Protein AF-V5GT73-F1 (afdb_monomer_lite)

Foldseek 3Di:
DVVVVVVVVCVVVVVDAADDLDHPDVQHDWDKDAAVVLVVVLCVLCVLVVCVVPDPPPPPPVPPDDPPVNVVSVVVSVVVNVVSVVCASVQNDDQEHEDEDADDPVCVVVVHDPDDNNRYMYTHGPVPCPCVPDDDDD

Radius of gyration: 20.13 Å; chains: 1; bounding box: 47×42×43 Å

InterPro domains:
  IPR019170 Meckelin [PF09773] (1-138)
  IPR019170 Meckelin [PTHR21274] (1-138)

Structure (mmCIF, N/CA/C/O backbone):
data_AF-V5GT73-F1
#
_entry.id   AF-V5GT73-F1
#
loop_
_atom_site.group_PDB
_atom_site.id
_atom_site.type_symbol
_atom_site.label_atom_id
_atom_site.label_alt_id
_atom_site.label_comp_id
_atom_site.label_asym_id
_atom_site.label_entity_id
_atom_site.label_seq_id
_atom_site.pdbx_PDB_ins_code
_atom_site.Cartn_x
_atom_site.Cartn_y
_atom_site.Cartn_z
_atom_site.occupancy
_atom_site.B_iso_or_equiv
_atom_site.auth_seq_id
_atom_site.auth_comp_id
_atom_site.auth_asym_id
_atom_site.auth_atom_id
_atom_site.pdbx_PDB_model_num
ATOM 1 N N . MET A 1 1 ? 21.020 19.864 -2.758 1.00 72.56 1 MET A N 1
ATOM 2 C CA . MET A 1 1 ? 21.533 19.940 -1.368 1.00 72.56 1 MET A CA 1
ATOM 3 C C . MET A 1 1 ? 20.684 20.856 -0.493 1.00 72.56 1 MET A C 1
ATOM 5 O O . MET A 1 1 ? 20.184 20.367 0.504 1.00 72.56 1 MET A O 1
ATOM 9 N N . ARG A 1 2 ? 20.454 22.127 -0.863 1.00 87.75 2 ARG A N 1
ATOM 10 C CA . ARG A 1 2 ? 19.611 23.050 -0.074 1.00 87.75 2 ARG A CA 1
ATOM 11 C C . ARG A 1 2 ? 18.147 22.604 0.054 1.00 87.75 2 ARG A C 1
ATOM 13 O O . ARG A 1 2 ? 17.637 22.551 1.159 1.00 87.75 2 ARG A O 1
ATOM 20 N N . GLU A 1 3 ? 17.525 22.204 -1.051 1.00 90.31 3 GLU A N 1
ATOM 21 C CA . GLU A 1 3 ? 16.138 21.709 -1.064 1.00 90.31 3 GLU A CA 1
ATOM 22 C C . GLU A 1 3 ? 15.951 20.454 -0.196 1.00 90.31 3 GLU A C 1
ATOM 24 O O . GLU A 1 3 ? 15.069 20.403 0.648 1.00 90.31 3 GLU A O 1
ATOM 29 N N . MET A 1 4 ? 16.846 19.470 -0.326 1.00 90.88 4 MET A N 1
ATOM 30 C CA . MET A 1 4 ? 16.844 18.273 0.524 1.00 90.88 4 MET A CA 1
ATOM 31 C C . MET A 1 4 ? 16.996 18.614 2.014 1.00 90.88 4 MET A C 1
ATOM 33 O O . MET A 1 4 ? 16.338 18.006 2.847 1.00 90.88 4 MET A O 1
ATOM 37 N N . HIS A 1 5 ? 17.833 19.597 2.358 1.00 91.12 5 HIS A N 1
ATOM 38 C CA . HIS A 1 5 ? 17.963 20.063 3.738 1.00 91.12 5 HIS A CA 1
ATOM 39 C C . HIS A 1 5 ? 16.676 20.731 4.249 1.00 91.12 5 HIS A C 1
ATOM 41 O O . HIS A 1 5 ? 16.271 20.483 5.379 1.00 91.12 5 HIS A O 1
ATOM 47 N N . GLU A 1 6 ? 16.008 21.531 3.416 1.00 93.19 6 GLU A N 1
ATOM 48 C CA . GLU A 1 6 ? 14.717 22.145 3.750 1.00 93.19 6 GLU A CA 1
ATOM 49 C C . GLU A 1 6 ? 13.609 21.092 3.932 1.00 93.19 6 GLU A C 1
ATOM 51 O O . GLU A 1 6 ? 12.791 21.227 4.838 1.00 93.19 6 GLU A O 1
ATOM 56 N N . LEU A 1 7 ? 13.605 20.018 3.133 1.00 89.62 7 LEU A N 1
ATOM 57 C CA . LEU A 1 7 ? 12.673 18.895 3.289 1.00 89.62 7 LEU A CA 1
ATOM 58 C C . LEU A 1 7 ? 12.916 18.107 4.583 1.00 89.62 7 LEU A C 1
ATOM 60 O O . LEU A 1 7 ? 11.963 17.846 5.307 1.00 89.62 7 LEU A O 1
ATOM 64 N N . LEU A 1 8 ? 14.174 17.788 4.904 1.00 90.88 8 LEU A N 1
ATOM 65 C CA . LEU A 1 8 ? 14.524 17.099 6.154 1.00 90.88 8 LEU A CA 1
ATOM 66 C C . LEU A 1 8 ? 14.154 17.930 7.385 1.00 90.88 8 LEU A C 1
ATOM 68 O O . LEU A 1 8 ? 13.641 17.397 8.360 1.00 90.88 8 LEU A O 1
ATOM 72 N N . ARG A 1 9 ? 14.368 19.248 7.326 1.00 93.38 9 ARG A N 1
ATOM 73 C CA . ARG A 1 9 ? 13.976 20.151 8.408 1.00 93.38 9 ARG A CA 1
ATOM 74 C C . ARG A 1 9 ? 12.457 20.224 8.579 1.00 93.38 9 ARG A C 1
ATOM 76 O O . ARG A 1 9 ? 11.975 20.283 9.700 1.00 93.38 9 ARG A O 1
ATOM 83 N N . ARG A 1 10 ? 11.696 20.193 7.481 1.00 89.88 10 ARG A N 1
ATOM 84 C CA . ARG A 1 10 ? 10.229 20.090 7.544 1.00 89.88 10 ARG A CA 1
ATOM 85 C C . ARG A 1 10 ? 9.768 18.771 8.152 1.00 89.88 10 ARG A C 1
ATOM 87 O O . ARG A 1 10 ? 8.775 18.781 8.857 1.00 89.88 10 ARG A O 1
ATOM 94 N N . GLU A 1 11 ? 10.466 17.673 7.877 1.00 86.38 11 GLU A N 1
ATOM 95 C CA . GLU A 1 11 ? 10.181 16.369 8.487 1.00 86.38 11 GLU A CA 1
ATOM 96 C C . GLU A 1 11 ? 10.484 16.376 9.996 1.00 86.38 11 GLU A C 1
ATOM 98 O O . GLU A 1 11 ? 9.695 15.856 10.773 1.00 86.38 11 GLU A O 1
ATOM 103 N N . GLU A 1 12 ? 11.558 17.047 10.429 1.00 88.38 12 GLU A N 1
ATOM 104 C CA . GLU A 1 12 ? 11.879 17.251 11.854 1.00 88.38 12 GLU A CA 1
ATOM 105 C C . GLU A 1 12 ? 10.847 18.132 12.584 1.00 88.38 12 GLU A C 1
ATOM 107 O O . GLU A 1 12 ? 10.510 17.870 13.735 1.00 88.38 12 GLU A O 1
ATOM 112 N N . GLU A 1 13 ? 10.340 19.173 11.920 1.00 92.94 13 GLU A N 1
ATOM 113 C CA . GLU A 1 13 ? 9.344 20.106 12.467 1.00 92.94 13 GLU A CA 1
ATOM 114 C C . GLU A 1 13 ? 7.885 19.606 12.304 1.00 92.94 13 GLU A C 1
ATOM 116 O O . GLU A 1 13 ? 6.959 20.360 12.597 1.00 92.94 13 GLU A O 1
ATOM 121 N N . ASP A 1 14 ? 7.674 18.367 11.835 1.00 84.19 14 ASP A N 1
ATOM 122 C CA . ASP A 1 14 ? 6.359 17.755 11.547 1.00 84.19 14 ASP A CA 1
ATOM 123 C C . ASP A 1 14 ? 5.478 18.591 10.588 1.00 84.19 14 ASP A C 1
ATOM 125 O O . ASP A 1 14 ? 4.254 18.665 10.667 1.00 84.19 14 ASP A O 1
ATOM 129 N N . LEU A 1 15 ? 6.132 19.267 9.640 1.00 85.75 15 LEU A N 1
ATOM 130 C CA . LEU A 1 15 ? 5.522 20.094 8.592 1.00 85.75 15 LEU A CA 1
ATOM 131 C C . LEU A 1 15 ? 5.377 19.334 7.263 1.00 85.75 15 LEU A C 1
ATOM 133 O O . LEU A 1 15 ? 5.300 19.943 6.188 1.00 85.75 15 LEU A O 1
ATOM 137 N N . CYS A 1 16 ? 5.375 18.005 7.314 1.00 82.00 16 CYS A N 1
ATOM 138 C CA . CYS A 1 16 ? 5.135 17.124 6.179 1.00 82.00 16 CYS A CA 1
ATOM 139 C C . CYS A 1 16 ? 3.899 16.258 6.430 1.00 82.00 16 CYS A C 1
ATOM 141 O O . CYS A 1 16 ? 3.569 15.955 7.568 1.00 82.00 16 CYS A O 1
ATOM 143 N N . GLY A 1 17 ? 3.215 15.839 5.363 1.00 75.75 17 GLY A N 1
ATOM 144 C CA . GLY A 1 17 ? 2.109 14.895 5.516 1.00 75.75 17 GLY A CA 1
ATOM 145 C C . GLY A 1 17 ? 2.600 13.589 6.141 1.00 75.75 17 GLY A C 1
ATOM 146 O O . GLY A 1 17 ? 3.613 13.042 5.693 1.00 75.75 17 GLY A O 1
ATOM 147 N N . HIS A 1 18 ? 1.882 13.091 7.149 1.00 78.12 18 HIS A N 1
ATOM 148 C CA . HIS A 1 18 ? 2.181 11.794 7.743 1.00 78.12 18 HIS A CA 1
ATOM 149 C C . HIS A 1 18 ? 2.122 10.704 6.671 1.00 78.12 18 HIS A C 1
ATOM 151 O O . HIS A 1 18 ? 1.213 10.654 5.838 1.00 78.12 18 HIS A O 1
ATOM 157 N N . ARG A 1 19 ? 3.139 9.843 6.671 1.00 80.25 19 ARG A N 1
ATOM 158 C CA . ARG A 1 19 ? 3.204 8.695 5.768 1.00 80.25 19 ARG A CA 1
ATOM 159 C C . ARG A 1 19 ? 2.332 7.587 6.345 1.00 80.25 19 ARG A C 1
ATOM 161 O O . ARG A 1 19 ? 2.419 7.312 7.535 1.00 80.25 19 ARG A O 1
ATOM 168 N N . GLY A 1 20 ? 1.561 6.911 5.503 1.00 85.88 20 GLY A N 1
ATOM 169 C CA . GLY A 1 20 ? 0.731 5.788 5.929 1.00 85.88 20 GLY A CA 1
ATOM 170 C C . GLY A 1 20 ? -0.523 5.652 5.079 1.00 85.88 20 GLY A C 1
ATOM 171 O O . GLY A 1 20 ? -0.745 6.428 4.151 1.00 85.88 20 GLY A O 1
ATOM 172 N N . LEU A 1 21 ? -1.331 4.641 5.396 1.00 90.75 21 LEU A N 1
ATOM 173 C CA . LEU A 1 21 ? -2.613 4.392 4.725 1.00 90.75 21 LEU A CA 1
ATOM 174 C C . LEU A 1 21 ? -3.798 5.041 5.456 1.00 90.75 21 LEU A C 1
ATOM 176 O O . LEU A 1 21 ? -4.903 5.075 4.922 1.00 90.75 21 LEU A O 1
ATOM 180 N N . LEU A 1 22 ? -3.576 5.526 6.681 1.00 89.88 22 LEU A N 1
ATOM 181 C CA . LEU A 1 22 ? -4.582 6.161 7.524 1.00 89.88 22 LEU A CA 1
ATOM 182 C C . LEU A 1 22 ? -4.186 7.616 7.813 1.00 89.88 22 LEU A C 1
ATOM 184 O O . LEU A 1 22 ? -3.029 7.862 8.163 1.00 89.88 22 LEU A O 1
ATOM 188 N N . PRO A 1 23 ? -5.128 8.570 7.699 1.00 87.00 23 PRO A N 1
ATOM 189 C CA . PRO A 1 23 ? -4.876 9.960 8.057 1.00 87.00 23 PRO A CA 1
ATOM 190 C C . PRO A 1 23 ? -4.635 10.092 9.564 1.00 87.00 23 PRO A C 1
ATOM 192 O O . PRO A 1 23 ? -5.228 9.353 10.348 1.00 87.00 23 PRO A O 1
ATOM 195 N N . ASP A 1 24 ? -3.791 11.046 9.953 1.00 84.62 24 ASP A N 1
ATOM 196 C CA . ASP A 1 24 ? -3.510 11.395 11.354 1.00 84.62 24 ASP A CA 1
ATOM 197 C C . ASP A 1 24 ? -3.009 10.215 12.215 1.00 84.62 24 ASP A C 1
ATOM 199 O O . ASP A 1 24 ? -3.269 10.141 13.417 1.00 84.62 24 ASP A O 1
ATOM 203 N N . THR A 1 25 ? -2.285 9.272 11.601 1.00 86.06 25 THR A N 1
ATOM 204 C CA . THR A 1 25 ? -1.631 8.160 12.306 1.00 86.06 25 THR A CA 1
ATOM 205 C C . THR A 1 25 ? -0.147 8.078 11.961 1.00 86.06 25 THR A C 1
ATOM 207 O O . THR A 1 25 ? 0.259 8.400 10.847 1.00 86.06 25 THR A O 1
ATOM 210 N N . GLU A 1 26 ? 0.657 7.581 12.902 1.00 84.25 26 GLU A N 1
ATOM 211 C CA . GLU A 1 26 ? 2.076 7.258 12.678 1.00 84.25 26 GLU A CA 1
ATOM 212 C C . GLU A 1 26 ? 2.288 5.810 12.191 1.00 84.25 26 GLU A C 1
ATOM 214 O O . GLU A 1 26 ? 3.419 5.371 11.978 1.00 84.25 26 GLU A O 1
ATOM 219 N N . GLN A 1 27 ? 1.206 5.044 12.015 1.00 86.50 27 GLN A N 1
ATOM 220 C CA . GLN A 1 27 ? 1.252 3.639 11.619 1.00 86.50 27 GLN A CA 1
ATOM 221 C C . GLN A 1 27 ? 1.690 3.505 10.153 1.00 86.50 27 GLN A C 1
ATOM 223 O O . GLN A 1 27 ? 0.981 3.907 9.229 1.00 86.50 27 GLN A O 1
ATOM 228 N N . GLN A 1 28 ? 2.850 2.883 9.935 1.00 87.12 28 GLN A N 1
ATOM 229 C CA . GLN A 1 28 ? 3.441 2.719 8.598 1.00 87.12 28 GLN A CA 1
ATOM 230 C C . GLN A 1 28 ? 3.559 1.263 8.142 1.00 87.12 28 GLN A C 1
ATOM 232 O O . GLN A 1 28 ? 3.799 1.004 6.962 1.00 87.12 28 GLN A O 1
ATOM 237 N N . THR A 1 29 ? 3.395 0.308 9.054 1.00 89.94 29 THR A N 1
ATOM 238 C CA . THR A 1 29 ? 3.534 -1.123 8.781 1.00 89.94 29 THR A CA 1
ATOM 239 C C . THR A 1 29 ? 2.168 -1.795 8.805 1.00 89.94 29 THR A C 1
ATOM 241 O O . THR A 1 29 ? 1.287 -1.423 9.571 1.00 89.94 29 THR A O 1
ATOM 244 N N . PHE A 1 30 ? 1.937 -2.745 7.907 1.00 91.31 30 PHE A N 1
ATOM 245 C CA . PHE A 1 30 ? 0.643 -3.406 7.795 1.00 91.31 30 PHE A CA 1
ATOM 246 C C . PHE A 1 30 ? 0.849 -4.841 7.338 1.00 91.31 30 PHE A C 1
ATOM 248 O O . PHE A 1 30 ? 1.688 -5.118 6.478 1.00 91.31 30 PHE A O 1
ATOM 255 N N . GLN A 1 31 ? 0.023 -5.745 7.848 1.00 90.38 31 GLN A N 1
ATOM 256 C CA . GLN A 1 31 ? -0.113 -7.079 7.275 1.00 90.38 31 GLN A CA 1
ATOM 257 C C . GLN A 1 31 ? -1.179 -7.024 6.185 1.00 90.38 31 GLN A C 1
ATOM 259 O O . GLN A 1 31 ? -2.235 -6.436 6.389 1.00 90.38 31 GLN A O 1
ATOM 264 N N . MET A 1 32 ? -0.926 -7.614 5.020 1.00 91.25 32 MET A N 1
ATOM 265 C CA . MET A 1 32 ? -1.831 -7.488 3.876 1.00 91.25 32 MET A CA 1
ATOM 266 C C . MET A 1 32 ? -2.433 -8.830 3.469 1.00 91.25 32 MET A C 1
ATOM 268 O O . MET A 1 32 ? -1.728 -9.829 3.355 1.00 91.25 32 MET A O 1
ATOM 272 N N . ALA A 1 33 ? -3.728 -8.816 3.179 1.00 92.00 33 ALA A N 1
ATOM 273 C CA . ALA A 1 33 ? -4.451 -9.893 2.520 1.00 92.00 33 ALA A CA 1
ATOM 274 C C . ALA A 1 33 ? -5.106 -9.302 1.267 1.00 92.00 33 ALA A C 1
ATOM 276 O O . ALA A 1 33 ? -6.016 -8.481 1.364 1.00 92.00 33 ALA A O 1
ATOM 277 N N . LEU A 1 34 ? -4.594 -9.645 0.086 1.00 92.94 34 LEU A N 1
ATOM 278 C CA . LEU A 1 34 ? -4.973 -9.000 -1.175 1.00 92.94 34 LEU A CA 1
ATOM 279 C C . LEU A 1 34 ? -5.722 -9.971 -2.100 1.00 92.94 34 LEU A C 1
ATOM 281 O O . LEU A 1 34 ? -5.421 -11.166 -2.081 1.00 92.94 34 LEU A O 1
ATOM 285 N N . PRO A 1 35 ? -6.633 -9.475 -2.960 1.00 92.38 35 PRO A N 1
ATOM 286 C CA . PRO A 1 35 ? -7.269 -10.296 -3.980 1.00 92.38 35 PRO A CA 1
ATOM 287 C C . PRO A 1 35 ? -6.240 -10.898 -4.938 1.00 92.38 35 PRO A C 1
ATOM 289 O O . PRO A 1 35 ? -5.247 -10.255 -5.297 1.00 92.38 35 PRO A O 1
ATOM 292 N N . ALA A 1 36 ? -6.517 -12.107 -5.433 1.00 91.44 36 ALA A N 1
ATOM 293 C CA . ALA A 1 36 ? -5.644 -12.793 -6.390 1.00 91.44 36 ALA A CA 1
ATOM 294 C C . ALA A 1 36 ? -5.385 -11.958 -7.660 1.00 91.44 36 ALA A C 1
ATOM 296 O O . ALA A 1 36 ? -4.284 -11.986 -8.208 1.00 91.44 36 ALA A O 1
ATOM 297 N N . SER A 1 37 ? -6.360 -11.145 -8.080 1.00 92.12 37 SER A N 1
ATOM 298 C CA . SER A 1 37 ? -6.249 -10.250 -9.237 1.00 92.12 37 SER A CA 1
ATOM 299 C C . SER A 1 37 ? -5.091 -9.249 -9.120 1.00 92.12 37 SER A C 1
ATOM 301 O O . SER A 1 37 ? -4.410 -8.989 -10.116 1.00 92.12 37 SER A O 1
ATOM 303 N N . VAL A 1 38 ? -4.807 -8.735 -7.914 1.00 93.38 38 VAL A N 1
ATOM 304 C CA . VAL A 1 38 ? -3.668 -7.834 -7.653 1.00 93.38 38 VAL A CA 1
ATOM 305 C C . VAL A 1 38 ? -2.358 -8.551 -7.933 1.00 93.38 38 VAL A C 1
ATOM 307 O O . VAL A 1 38 ? -1.489 -8.041 -8.646 1.00 93.38 38 VAL A O 1
ATOM 310 N N . TYR A 1 39 ? -2.232 -9.763 -7.395 1.00 91.81 39 TYR A N 1
ATOM 311 C CA . TYR A 1 39 ? -1.045 -10.587 -7.565 1.00 91.81 39 TYR A CA 1
ATOM 312 C C . TYR A 1 39 ? -0.839 -10.980 -9.033 1.00 91.81 39 TYR A C 1
ATOM 314 O O . TYR A 1 39 ? 0.262 -10.844 -9.568 1.00 91.81 39 TYR A O 1
ATOM 322 N N . GLU A 1 40 ? -1.901 -11.379 -9.732 1.00 93.69 40 GLU A N 1
ATOM 323 C CA . GLU A 1 40 ? -1.850 -11.722 -11.154 1.00 93.69 40 GLU A CA 1
ATOM 324 C C . GLU A 1 40 ? -1.418 -10.540 -12.033 1.00 93.69 40 GLU A C 1
ATOM 326 O O . GLU A 1 40 ? -0.588 -10.703 -12.936 1.00 93.69 40 GLU A O 1
ATOM 331 N N . GLN A 1 41 ? -1.946 -9.340 -11.773 1.00 93.69 41 GLN A N 1
ATOM 332 C CA . GLN A 1 41 ? -1.543 -8.123 -12.479 1.00 93.69 41 GLN A CA 1
ATOM 333 C C . GLN A 1 41 ? -0.073 -7.788 -12.221 1.00 93.69 41 GLN A C 1
ATOM 335 O O . GLN A 1 41 ? 0.673 -7.529 -13.169 1.00 93.69 41 GLN A O 1
ATOM 340 N N . TYR A 1 42 ? 0.369 -7.866 -10.968 1.00 93.56 42 TYR A N 1
ATOM 341 C CA . TYR A 1 42 ? 1.768 -7.674 -10.599 1.00 93.56 42 TYR A CA 1
ATOM 342 C C . TYR A 1 42 ? 2.699 -8.667 -11.315 1.00 93.56 42 TYR A C 1
ATOM 344 O O . TYR A 1 42 ? 3.686 -8.262 -11.939 1.00 93.56 42 TYR A O 1
ATOM 352 N N . CYS A 1 43 ? 2.367 -9.961 -11.302 1.00 93.12 43 CYS A N 1
ATOM 353 C CA . CYS A 1 43 ? 3.120 -10.999 -12.007 1.00 93.12 43 CYS A CA 1
ATOM 354 C C . CYS A 1 43 ? 3.182 -10.738 -13.514 1.00 93.12 43 CYS A C 1
ATOM 356 O O . CYS A 1 43 ? 4.244 -10.880 -14.127 1.00 93.12 43 CYS A O 1
ATOM 358 N N . ARG A 1 44 ? 2.069 -10.309 -14.121 1.00 94.00 44 ARG A N 1
ATOM 359 C CA . ARG A 1 44 ? 2.016 -9.941 -15.540 1.00 94.00 44 ARG A CA 1
ATOM 360 C C . ARG A 1 44 ? 2.959 -8.783 -15.855 1.00 94.00 44 ARG A C 1
ATOM 362 O O . ARG A 1 44 ? 3.709 -8.877 -16.824 1.00 94.00 44 ARG A O 1
ATOM 369 N N . MET A 1 45 ? 2.951 -7.729 -15.039 1.00 93.19 45 MET A N 1
ATOM 370 C CA . MET A 1 45 ? 3.817 -6.559 -15.226 1.00 93.19 45 MET A CA 1
ATOM 371 C C . MET A 1 45 ? 5.294 -6.898 -15.040 1.00 93.19 45 MET A C 1
ATOM 373 O O . MET A 1 45 ? 6.129 -6.379 -15.771 1.00 93.19 45 MET A O 1
ATOM 377 N N . ARG A 1 46 ? 5.628 -7.800 -14.110 1.00 90.25 46 ARG A N 1
ATOM 378 C CA . ARG A 1 46 ? 7.012 -8.232 -13.856 1.00 90.25 46 ARG A CA 1
ATOM 379 C C . ARG A 1 46 ? 7.552 -9.266 -14.832 1.00 90.25 46 ARG A C 1
ATOM 381 O O . ARG A 1 46 ? 8.763 -9.479 -14.860 1.00 90.25 46 ARG A O 1
ATOM 388 N N . ARG A 1 47 ? 6.698 -9.889 -15.643 1.00 88.56 47 ARG A N 1
ATOM 389 C CA . ARG A 1 47 ? 7.083 -10.938 -16.595 1.00 88.56 47 ARG A CA 1
ATOM 390 C C . ARG A 1 47 ? 8.307 -10.594 -17.465 1.00 88.56 47 ARG A C 1
ATOM 392 O O . ARG A 1 47 ? 9.143 -11.486 -17.615 1.00 88.56 47 ARG A O 1
ATOM 399 N N . PRO A 1 48 ? 8.490 -9.359 -17.982 1.00 84.75 48 PRO A N 1
ATOM 400 C CA . PRO A 1 48 ? 9.689 -9.001 -18.745 1.00 84.75 48 PRO A CA 1
ATOM 401 C C . PRO A 1 48 ? 10.997 -9.216 -17.968 1.00 84.75 48 PRO A C 1
ATOM 403 O O . PRO A 1 48 ? 11.989 -9.648 -18.549 1.00 84.75 48 PRO A O 1
ATOM 406 N N . LEU A 1 49 ? 10.992 -9.001 -16.646 1.00 80.62 49 LEU A N 1
ATOM 407 C CA . LEU A 1 49 ? 12.154 -9.230 -15.777 1.00 80.62 49 LEU A CA 1
ATOM 408 C C . LEU A 1 49 ? 12.427 -10.723 -15.566 1.00 80.62 49 LEU A C 1
ATOM 410 O O . LEU A 1 49 ? 13.579 -11.142 -15.543 1.00 80.62 49 LEU A O 1
ATOM 414 N N . THR A 1 50 ? 11.381 -11.539 -15.420 1.00 71.31 50 THR A N 1
ATOM 415 C CA . THR A 1 50 ? 11.523 -12.995 -15.249 1.00 71.31 50 THR A CA 1
ATOM 416 C C . THR A 1 50 ? 12.007 -13.670 -16.530 1.00 71.31 50 THR A C 1
ATOM 418 O O . THR A 1 50 ? 12.841 -14.568 -16.485 1.00 71.31 50 THR A O 1
ATOM 421 N N . MET A 1 51 ? 11.517 -13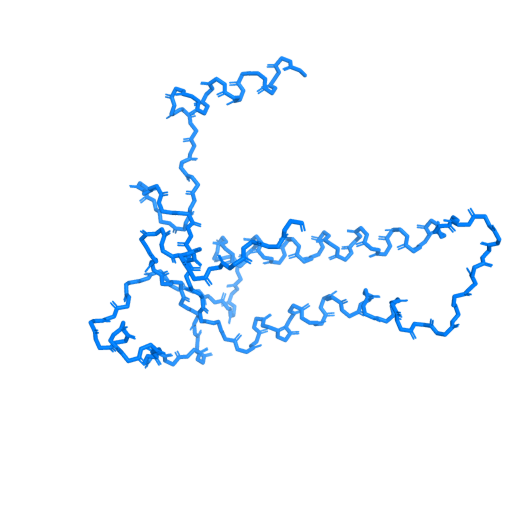.228 -17.690 1.00 67.06 51 MET A N 1
ATOM 422 C CA . MET A 1 51 ? 11.990 -13.740 -18.980 1.00 67.06 51 MET A CA 1
ATOM 423 C C . MET A 1 51 ? 13.440 -13.320 -19.245 1.00 67.06 51 MET A C 1
ATOM 425 O O . MET A 1 51 ? 14.201 -14.093 -19.818 1.00 67.06 51 MET A O 1
ATOM 429 N N . TYR A 1 52 ? 13.843 -12.142 -18.761 1.00 61.75 52 TYR A N 1
ATOM 430 C CA . TYR A 1 52 ? 15.233 -11.698 -18.793 1.00 61.75 52 TYR A CA 1
ATOM 431 C C . TYR A 1 52 ? 16.161 -12.584 -17.942 1.00 61.75 52 TYR A C 1
ATOM 433 O O . TYR A 1 52 ? 17.226 -12.977 -18.412 1.00 61.75 52 TYR A O 1
ATOM 441 N N . THR A 1 53 ? 15.771 -12.952 -16.716 1.00 60.75 53 THR A N 1
ATOM 442 C CA . THR A 1 53 ? 16.619 -13.788 -15.840 1.00 60.75 53 THR A CA 1
ATOM 443 C C . THR A 1 53 ? 16.741 -15.243 -16.298 1.00 60.75 53 THR A C 1
ATOM 445 O O . THR A 1 53 ? 17.714 -15.903 -15.942 1.00 60.75 53 THR A O 1
ATOM 448 N N . GLN A 1 54 ? 15.780 -15.742 -17.081 1.00 59.59 54 GLN A N 1
ATOM 449 C CA . GLN A 1 54 ? 15.722 -17.131 -17.557 1.00 59.59 54 GLN A CA 1
ATOM 450 C C . GLN A 1 54 ? 16.201 -17.320 -19.006 1.00 59.59 54 GLN A C 1
ATOM 452 O O . GLN A 1 54 ? 16.198 -18.447 -19.503 1.00 59.59 54 GLN A O 1
ATOM 457 N N . ALA A 1 55 ? 16.601 -16.251 -19.700 1.00 58.50 55 ALA A N 1
ATOM 458 C CA . ALA A 1 55 ? 17.080 -16.357 -21.072 1.00 58.50 55 ALA A CA 1
ATOM 459 C C . ALA A 1 55 ? 18.398 -17.169 -21.127 1.00 58.50 55 ALA A C 1
ATOM 461 O O . ALA A 1 55 ? 19.361 -16.808 -20.445 1.00 58.50 55 ALA A O 1
ATOM 462 N N . PRO A 1 56 ? 18.479 -18.240 -21.947 1.00 53.75 56 PRO A N 1
ATOM 463 C CA . PRO A 1 56 ? 19.705 -19.030 -22.120 1.00 53.75 56 PRO A CA 1
ATOM 464 C C . PRO A 1 56 ? 20.826 -18.217 -22.782 1.00 53.75 56 PRO A C 1
ATOM 466 O O . PRO A 1 56 ? 22.000 -18.558 -22.667 1.00 53.75 56 PRO A O 1
ATOM 469 N N . ASP A 1 57 ? 20.462 -17.106 -23.421 1.00 48.53 57 ASP A N 1
ATOM 470 C CA . ASP A 1 57 ? 21.348 -16.179 -24.109 1.00 48.53 57 ASP A CA 1
ATOM 471 C C . ASP A 1 57 ? 21.952 -15.156 -23.132 1.00 48.53 57 ASP A C 1
ATOM 473 O O . ASP A 1 57 ? 21.927 -13.940 -23.346 1.00 48.53 57 ASP A O 1
ATOM 477 N N . ARG A 1 58 ? 22.551 -15.653 -22.037 1.00 52.31 58 ARG A N 1
ATOM 478 C CA . ARG A 1 58 ? 23.643 -14.919 -21.389 1.00 52.31 58 ARG A CA 1
ATOM 479 C C . ARG A 1 58 ? 24.797 -14.892 -22.385 1.00 52.31 58 ARG A C 1
ATOM 481 O O . ARG A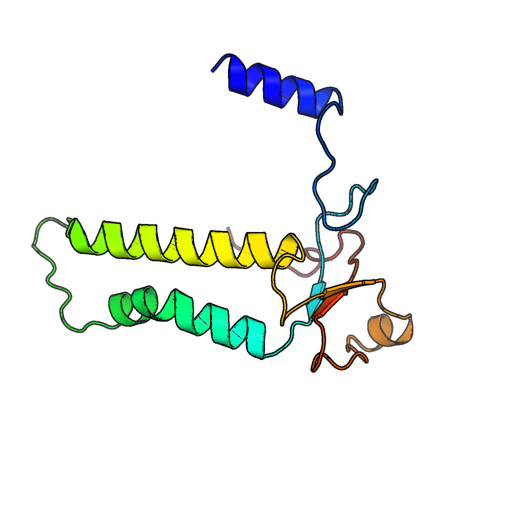 1 58 ? 25.803 -15.574 -22.200 1.00 52.31 58 ARG A O 1
ATOM 488 N N . ILE A 1 59 ? 24.685 -14.038 -23.397 1.00 48.91 59 ILE A N 1
ATOM 489 C CA . ILE A 1 59 ? 25.844 -13.384 -23.976 1.00 48.91 59 ILE A CA 1
ATOM 490 C C . ILE A 1 59 ? 26.405 -12.553 -22.820 1.00 48.91 59 ILE A C 1
ATOM 492 O O . ILE A 1 59 ? 26.097 -11.379 -22.632 1.00 48.91 59 ILE A O 1
ATOM 496 N N . GLN A 1 60 ? 27.201 -13.220 -21.984 1.00 49.56 60 GLN A N 1
ATOM 497 C CA . GLN A 1 60 ? 28.379 -12.620 -21.401 1.00 49.56 60 GLN A CA 1
ATOM 498 C C . GLN A 1 60 ? 29.174 -12.117 -22.604 1.00 49.56 60 GLN A C 1
ATOM 500 O O . GLN A 1 60 ? 30.029 -12.817 -23.142 1.00 49.56 60 GLN A O 1
ATOM 505 N N . THR A 1 61 ? 28.857 -10.914 -23.083 1.00 50.22 61 THR A N 1
ATOM 506 C CA . THR A 1 61 ? 29.909 -10.111 -23.676 1.00 50.22 61 THR A CA 1
ATOM 507 C C . THR A 1 61 ? 30.971 -10.054 -22.587 1.00 50.22 61 THR A C 1
ATOM 509 O O . THR A 1 61 ? 30.654 -9.835 -21.414 1.00 50.22 61 THR A O 1
ATOM 512 N N . ALA A 1 62 ? 32.209 -10.363 -22.955 1.00 50.19 62 ALA A N 1
ATOM 513 C CA . ALA A 1 62 ? 33.325 -10.542 -22.030 1.00 50.19 62 ALA A CA 1
ATOM 514 C C . ALA A 1 62 ? 33.571 -9.335 -21.088 1.00 50.19 62 ALA A C 1
ATOM 516 O O . ALA A 1 62 ? 34.347 -9.454 -20.147 1.00 50.19 62 ALA A O 1
ATOM 517 N N . ASP A 1 63 ? 32.853 -8.224 -21.291 1.00 49.06 63 ASP A N 1
ATOM 518 C CA . ASP A 1 63 ? 33.007 -6.938 -20.614 1.00 49.06 63 ASP A CA 1
ATOM 519 C C . ASP A 1 63 ? 31.889 -6.575 -19.613 1.00 49.06 63 ASP A C 1
ATOM 521 O O . ASP A 1 63 ? 31.819 -5.435 -19.160 1.00 49.06 63 ASP A O 1
ATOM 525 N N . GLY A 1 64 ? 30.981 -7.490 -19.248 1.00 53.12 64 GLY A N 1
ATOM 526 C CA . GLY A 1 64 ? 30.028 -7.257 -18.142 1.00 53.12 64 GLY A CA 1
ATOM 527 C C . GLY A 1 64 ? 29.013 -6.118 -18.355 1.00 53.12 64 GLY A C 1
ATOM 528 O O . GLY A 1 64 ? 28.296 -5.743 -17.426 1.00 53.12 64 GLY A O 1
ATOM 529 N N . HIS A 1 65 ? 28.919 -5.571 -19.568 1.00 51.09 65 HIS A N 1
ATOM 530 C CA . HIS A 1 65 ? 28.027 -4.464 -19.888 1.00 51.09 65 HIS A CA 1
ATOM 531 C C . HIS A 1 65 ? 26.633 -4.990 -20.250 1.00 51.09 65 HIS A C 1
ATOM 533 O O . HIS A 1 65 ? 26.422 -5.572 -21.316 1.00 51.09 65 HIS A O 1
ATOM 539 N N . LEU A 1 66 ? 25.659 -4.758 -19.365 1.00 57.84 66 LEU A N 1
ATOM 540 C CA . LEU A 1 66 ? 24.237 -4.888 -19.688 1.00 57.84 66 LEU A CA 1
ATOM 541 C C . LEU A 1 66 ? 23.950 -4.066 -20.953 1.00 57.84 66 LEU A C 1
ATOM 543 O O . LEU A 1 66 ? 24.272 -2.876 -21.006 1.00 57.84 66 LEU A O 1
ATOM 547 N N . SER A 1 67 ? 23.366 -4.686 -21.984 1.00 64.56 67 SER A N 1
ATOM 548 C CA . SER A 1 67 ? 22.976 -3.943 -23.186 1.00 64.56 67 SER A CA 1
ATOM 549 C C . SER A 1 67 ? 22.015 -2.814 -22.787 1.00 64.56 67 SER A C 1
ATOM 551 O O . SER A 1 67 ? 21.141 -2.995 -21.936 1.00 64.56 67 SER A O 1
ATOM 553 N N . ARG A 1 68 ? 22.165 -1.632 -23.391 1.00 60.03 68 ARG A N 1
ATOM 554 C CA . ARG A 1 68 ? 21.316 -0.462 -23.110 1.00 60.03 68 ARG A CA 1
ATOM 555 C C . ARG A 1 68 ? 19.817 -0.775 -23.255 1.00 60.03 68 ARG A C 1
ATOM 557 O O . ARG A 1 68 ? 19.032 -0.356 -22.415 1.00 60.03 68 ARG A O 1
ATOM 564 N N . ALA A 1 69 ? 19.447 -1.605 -24.234 1.00 59.91 69 ALA A N 1
ATOM 565 C CA . ALA A 1 69 ? 18.070 -2.069 -24.432 1.00 59.91 69 ALA A CA 1
ATOM 566 C C . ALA A 1 69 ? 17.543 -2.929 -23.260 1.00 59.91 69 ALA A C 1
ATOM 568 O O . ALA A 1 69 ? 16.352 -2.893 -22.939 1.00 59.91 69 ALA A O 1
ATOM 569 N N . ASN A 1 70 ? 18.428 -3.665 -22.578 1.00 74.12 70 ASN A N 1
ATOM 570 C CA . ASN A 1 70 ? 18.076 -4.446 -21.391 1.00 74.12 70 ASN A CA 1
ATOM 571 C C . ASN A 1 70 ? 17.862 -3.534 -20.175 1.00 74.12 70 ASN A C 1
ATOM 573 O O . ASN A 1 70 ? 16.908 -3.736 -19.426 1.00 74.12 70 ASN A O 1
ATOM 577 N N . ILE A 1 71 ? 18.696 -2.501 -20.007 1.00 80.62 71 ILE A N 1
ATOM 578 C CA . ILE A 1 71 ? 18.536 -1.503 -18.935 1.00 80.62 71 ILE A CA 1
ATOM 579 C C . ILE A 1 71 ? 17.207 -0.761 -19.096 1.00 80.62 71 ILE A C 1
ATOM 581 O O . ILE A 1 71 ? 16.445 -0.670 -18.135 1.00 80.62 71 ILE A O 1
ATOM 585 N N . ASP A 1 72 ? 16.891 -0.304 -20.308 1.00 85.50 72 ASP A N 1
ATOM 586 C CA . ASP A 1 72 ? 15.642 0.411 -20.589 1.00 85.50 72 ASP A CA 1
ATOM 587 C C . ASP A 1 72 ? 14.413 -0.457 -20.265 1.00 85.50 72 ASP A C 1
ATOM 589 O O . ASP A 1 72 ? 13.452 0.015 -19.656 1.00 85.50 72 ASP A O 1
ATOM 593 N N . THR A 1 73 ? 14.465 -1.755 -20.587 1.00 86.00 73 THR A N 1
ATOM 594 C CA . THR A 1 73 ? 13.397 -2.716 -20.260 1.00 86.00 73 THR A CA 1
ATOM 595 C C . THR A 1 73 ? 13.221 -2.883 -18.752 1.00 86.00 73 THR A C 1
ATOM 597 O O . THR A 1 73 ? 12.092 -2.889 -18.251 1.00 86.00 73 THR A O 1
ATOM 600 N N . VAL A 1 74 ? 14.328 -2.996 -18.015 1.00 85.81 74 VAL A N 1
ATOM 601 C CA . VAL A 1 74 ? 14.312 -3.128 -16.555 1.00 85.81 74 VAL A CA 1
ATOM 602 C C . VAL A 1 74 ? 13.720 -1.873 -15.918 1.00 85.81 74 VAL A C 1
ATOM 604 O O . VAL A 1 74 ? 12.738 -1.968 -15.182 1.00 85.81 74 VAL A O 1
ATOM 607 N N . VAL A 1 75 ? 14.254 -0.698 -16.261 1.00 90.25 75 VAL A N 1
ATOM 608 C CA . VAL A 1 75 ? 13.798 0.602 -15.745 1.00 90.25 75 VAL A CA 1
ATOM 609 C C . VAL A 1 75 ? 12.321 0.829 -16.060 1.00 90.25 75 VAL A C 1
ATOM 611 O O . VAL A 1 75 ? 11.549 1.201 -15.177 1.00 90.25 75 VAL A O 1
ATOM 614 N N . ASN A 1 76 ? 11.894 0.553 -17.293 1.00 92.19 76 ASN A N 1
ATOM 615 C CA . ASN A 1 76 ? 10.495 0.693 -17.678 1.00 92.19 76 ASN A CA 1
ATOM 616 C C . ASN A 1 76 ? 9.582 -0.256 -16.889 1.00 92.19 76 ASN A C 1
ATOM 618 O O . ASN A 1 76 ? 8.512 0.153 -16.444 1.00 92.19 76 ASN A O 1
ATOM 622 N N . THR A 1 77 ? 10.011 -1.500 -16.658 1.00 92.19 77 THR A N 1
ATOM 623 C CA . THR A 1 77 ? 9.223 -2.458 -15.871 1.00 92.19 77 THR A CA 1
ATOM 624 C C . THR A 1 77 ? 9.059 -1.993 -14.426 1.00 92.19 77 THR A C 1
ATOM 626 O O . THR A 1 77 ? 7.947 -2.030 -13.902 1.00 92.19 77 THR A O 1
ATOM 629 N N . TYR A 1 78 ? 10.127 -1.491 -13.800 1.00 92.81 78 TYR A N 1
ATOM 630 C CA . TYR A 1 78 ? 10.040 -0.893 -12.466 1.00 92.81 78 TYR A CA 1
ATOM 631 C C . TYR A 1 78 ? 9.075 0.293 -12.441 1.00 92.81 78 TYR A C 1
ATOM 633 O O . TYR A 1 78 ? 8.187 0.322 -11.598 1.00 92.81 78 TYR A O 1
ATOM 641 N N . ASN A 1 79 ? 9.170 1.209 -13.408 1.00 95.88 79 ASN A N 1
ATOM 642 C CA . ASN A 1 79 ? 8.262 2.355 -13.496 1.00 95.88 79 ASN A CA 1
ATOM 643 C C . ASN A 1 79 ? 6.790 1.938 -13.625 1.00 95.88 79 ASN A C 1
ATOM 645 O O . ASN A 1 79 ? 5.922 2.564 -13.020 1.00 95.88 79 ASN A O 1
ATOM 649 N N . ILE A 1 80 ? 6.496 0.893 -14.403 1.00 96.50 80 ILE A N 1
ATOM 650 C CA . ILE A 1 80 ? 5.135 0.359 -14.550 1.00 96.50 80 ILE A CA 1
ATOM 651 C C . ILE A 1 80 ? 4.640 -0.219 -13.220 1.00 96.50 80 ILE A C 1
ATOM 653 O O . ILE A 1 80 ? 3.541 0.121 -12.786 1.00 96.50 80 ILE A O 1
ATOM 657 N N . VAL A 1 81 ? 5.454 -1.045 -12.556 1.00 95.69 81 VAL A N 1
ATOM 658 C CA . VAL A 1 81 ? 5.100 -1.652 -11.264 1.00 95.69 81 VAL A CA 1
ATOM 659 C C . VAL A 1 81 ? 4.899 -0.582 -10.192 1.00 95.69 81 VAL A C 1
ATOM 661 O O . VAL A 1 81 ? 3.903 -0.627 -9.479 1.00 95.69 81 VAL A O 1
ATOM 664 N N . THR A 1 82 ? 5.790 0.408 -10.103 1.00 95.88 82 THR A N 1
ATOM 665 C CA . THR A 1 82 ? 5.660 1.525 -9.160 1.00 95.88 82 THR A CA 1
ATOM 666 C C . THR A 1 82 ? 4.376 2.302 -9.407 1.00 95.88 82 THR A C 1
ATOM 668 O O . THR A 1 82 ? 3.615 2.500 -8.471 1.00 95.88 82 THR A O 1
ATOM 671 N N . LYS A 1 83 ? 4.078 2.676 -10.659 1.00 96.62 83 LYS A N 1
ATOM 672 C CA . LYS A 1 83 ? 2.831 3.383 -10.990 1.00 96.62 83 LYS A CA 1
ATOM 673 C C . LYS A 1 83 ? 1.593 2.578 -10.617 1.00 96.62 83 LYS A C 1
ATOM 675 O O . LYS A 1 83 ? 0.642 3.156 -10.112 1.00 96.62 83 LYS A O 1
ATOM 680 N N . PHE A 1 84 ? 1.606 1.270 -10.861 1.00 96.19 84 PHE A N 1
ATOM 681 C CA . PHE A 1 84 ? 0.504 0.395 -10.480 1.00 96.19 84 PHE A CA 1
ATOM 682 C C . PHE A 1 84 ? 0.307 0.345 -8.963 1.00 96.19 84 PHE A C 1
ATOM 684 O O . PHE A 1 84 ? -0.808 0.543 -8.495 1.00 96.19 84 PHE A O 1
ATOM 691 N N . LEU A 1 85 ? 1.378 0.114 -8.199 1.00 94.94 85 LEU A N 1
ATOM 692 C CA . LEU A 1 85 ? 1.300 0.038 -6.740 1.00 94.94 85 LEU A CA 1
ATOM 693 C C . LEU A 1 85 ? 0.895 1.381 -6.127 1.00 94.94 85 LEU A C 1
ATOM 695 O O . LEU A 1 85 ? 0.035 1.397 -5.258 1.00 94.94 85 LEU A O 1
ATOM 699 N N . SER A 1 86 ? 1.444 2.499 -6.613 1.00 95.06 86 SER A N 1
ATOM 700 C CA . SER A 1 86 ? 1.007 3.839 -6.202 1.00 95.06 86 SER A CA 1
ATOM 701 C C . SER A 1 86 ? -0.473 4.049 -6.505 1.00 95.06 86 SER A C 1
ATOM 703 O O . SER A 1 86 ? -1.228 4.406 -5.615 1.00 95.06 86 SER A O 1
ATOM 705 N N . ALA A 1 87 ? -0.918 3.726 -7.723 1.00 95.38 87 ALA A N 1
ATOM 706 C CA . ALA A 1 87 ? -2.320 3.858 -8.099 1.00 95.38 87 ALA A CA 1
ATOM 707 C C . ALA A 1 87 ? -3.255 2.995 -7.234 1.00 95.38 87 ALA A C 1
ATOM 709 O O . ALA A 1 87 ? -4.364 3.429 -6.918 1.00 95.38 87 ALA A O 1
ATOM 710 N N . PHE A 1 88 ? -2.817 1.789 -6.861 1.00 94.69 88 PHE A N 1
ATOM 711 C CA . PHE A 1 88 ? -3.545 0.907 -5.953 1.00 94.69 88 PHE A CA 1
ATOM 712 C C . PHE A 1 88 ? -3.650 1.505 -4.546 1.00 94.69 88 PHE A C 1
ATOM 714 O O . PHE A 1 88 ? -4.752 1.559 -4.010 1.00 94.69 88 PHE A O 1
ATOM 721 N N . LEU A 1 89 ? -2.539 1.997 -3.984 1.00 93.69 89 LEU A N 1
ATOM 722 C CA . LEU A 1 89 ? -2.507 2.661 -2.674 1.00 93.69 89 LEU A CA 1
ATOM 723 C C . LEU A 1 89 ? -3.321 3.966 -2.652 1.00 93.69 89 LEU A C 1
ATOM 725 O O . LEU A 1 89 ? -3.946 4.287 -1.651 1.00 93.69 89 LEU A O 1
ATOM 729 N N . ASP A 1 90 ? -3.392 4.678 -3.775 1.00 93.38 90 ASP A N 1
ATOM 730 C CA . ASP A 1 90 ? -4.172 5.914 -3.915 1.00 93.38 90 ASP A CA 1
ATOM 731 C C . ASP A 1 90 ? -5.676 5.665 -4.158 1.00 93.38 90 ASP A C 1
ATOM 733 O O . ASP A 1 90 ? -6.410 6.601 -4.480 1.00 93.38 90 ASP A O 1
ATOM 737 N N . HIS A 1 91 ? -6.154 4.415 -4.077 1.00 94.06 91 HIS A N 1
ATOM 738 C CA . HIS A 1 91 ? -7.538 4.032 -4.400 1.00 94.06 91 HIS A CA 1
ATOM 739 C C . HIS A 1 91 ? -7.992 4.480 -5.808 1.00 94.06 91 HIS A C 1
ATOM 741 O O . HIS A 1 91 ? -9.168 4.743 -6.062 1.00 94.06 91 HIS A O 1
ATOM 747 N N . SER A 1 92 ? -7.053 4.588 -6.754 1.00 94.50 92 SER A N 1
ATOM 748 C CA . SER A 1 92 ? -7.306 5.145 -8.094 1.00 94.50 92 SER A CA 1
ATOM 749 C C . SER A 1 92 ? -7.608 4.086 -9.164 1.00 94.50 92 SER A C 1
ATOM 751 O O . SER A 1 92 ? -7.875 4.415 -10.325 1.00 94.50 92 SER A O 1
ATOM 753 N N . LEU A 1 93 ? -7.598 2.806 -8.785 1.00 92.06 93 LEU A N 1
ATOM 754 C CA . LEU A 1 93 ? -7.973 1.683 -9.640 1.00 92.06 93 LEU A CA 1
ATOM 755 C C . LEU A 1 93 ? -9.462 1.364 -9.459 1.00 92.06 93 LEU A C 1
ATOM 757 O O . LEU A 1 93 ? -9.938 1.196 -8.346 1.00 92.06 93 LEU A O 1
ATOM 761 N N . LYS A 1 94 ? -10.212 1.265 -10.562 1.00 87.06 94 LYS A N 1
ATOM 762 C CA . LYS A 1 94 ? -11.676 1.082 -10.511 1.00 87.06 94 LYS A CA 1
ATOM 763 C C . LYS A 1 94 ? -12.113 -0.302 -10.032 1.00 87.06 94 LYS A C 1
ATOM 765 O O . LYS A 1 94 ? -13.126 -0.412 -9.354 1.00 87.06 94 LYS A O 1
ATOM 770 N N . ASP A 1 95 ? -11.370 -1.331 -10.428 1.00 87.12 95 ASP A N 1
ATOM 771 C CA . ASP A 1 95 ? -11.786 -2.731 -10.276 1.00 87.12 95 ASP A CA 1
ATOM 772 C C . ASP A 1 95 ? -11.129 -3.422 -9.073 1.00 87.12 95 ASP A C 1
ATOM 774 O O . ASP A 1 95 ? -11.401 -4.587 -8.800 1.00 87.12 95 ASP A O 1
ATOM 778 N N . ILE A 1 96 ? -10.208 -2.736 -8.394 1.00 89.31 96 ILE A N 1
ATOM 779 C CA . ILE A 1 96 ? -9.413 -3.297 -7.306 1.00 89.31 96 ILE A CA 1
ATOM 780 C C . ILE A 1 96 ? -9.260 -2.232 -6.232 1.00 89.31 96 ILE A C 1
ATOM 782 O O . ILE A 1 96 ? -8.770 -1.140 -6.506 1.00 89.31 96 ILE A O 1
ATOM 786 N N . ASP A 1 97 ? -9.635 -2.590 -5.009 1.00 93.00 97 ASP A N 1
ATOM 787 C CA . ASP A 1 97 ? -9.620 -1.690 -3.866 1.00 93.00 97 ASP A CA 1
ATOM 788 C C . ASP A 1 97 ? -9.156 -2.420 -2.592 1.00 93.00 97 ASP A C 1
ATOM 790 O O . ASP A 1 97 ? -9.065 -3.655 -2.564 1.00 93.00 97 ASP A O 1
ATOM 794 N N . TYR A 1 98 ? -8.894 -1.675 -1.520 1.00 95.00 98 TYR A N 1
ATOM 795 C CA . TYR A 1 98 ? -8.608 -2.219 -0.196 1.00 95.00 98 TYR A CA 1
ATOM 796 C C . TYR A 1 98 ? -9.280 -1.427 0.932 1.00 95.00 98 TYR A C 1
ATOM 798 O O . TYR A 1 98 ? -9.810 -0.337 0.744 1.00 95.00 98 TYR A O 1
ATOM 806 N N . THR A 1 99 ? -9.271 -1.996 2.137 1.00 94.88 99 THR A N 1
ATOM 807 C CA . THR A 1 99 ? -9.613 -1.289 3.382 1.00 94.88 99 THR A CA 1
ATOM 808 C C . THR A 1 99 ? -8.550 -1.516 4.440 1.00 94.88 99 THR A C 1
ATOM 810 O O . THR A 1 99 ? -7.929 -2.578 4.475 1.00 94.88 99 THR A O 1
ATOM 813 N N . VAL A 1 100 ? -8.363 -0.531 5.315 1.00 94.88 100 VAL A N 1
ATOM 814 C CA . VAL A 1 100 ? -7.524 -0.674 6.507 1.00 94.88 100 VAL A CA 1
ATOM 815 C C . VAL A 1 100 ? -8.414 -1.019 7.698 1.00 94.88 100 VAL A C 1
ATOM 817 O O . VAL A 1 100 ? -9.461 -0.395 7.879 1.00 94.88 100 VAL A O 1
ATOM 820 N N . LYS A 1 101 ? -8.035 -2.021 8.496 1.00 93.06 101 LYS A N 1
ATOM 821 C CA . LYS A 1 101 ? -8.783 -2.423 9.698 1.00 93.06 101 LYS A CA 1
ATOM 822 C C . LYS A 1 101 ? -7.910 -3.134 10.726 1.00 93.06 101 LYS A C 1
ATOM 824 O O . LYS A 1 101 ? -6.796 -3.549 10.435 1.00 93.06 101 LYS A O 1
ATOM 829 N N . ASP A 1 102 ? -8.457 -3.359 11.911 1.00 92.25 102 ASP A N 1
ATOM 830 C CA . ASP A 1 102 ? -7.826 -4.211 12.916 1.00 92.25 102 ASP A CA 1
ATOM 831 C C . ASP A 1 102 ? -8.22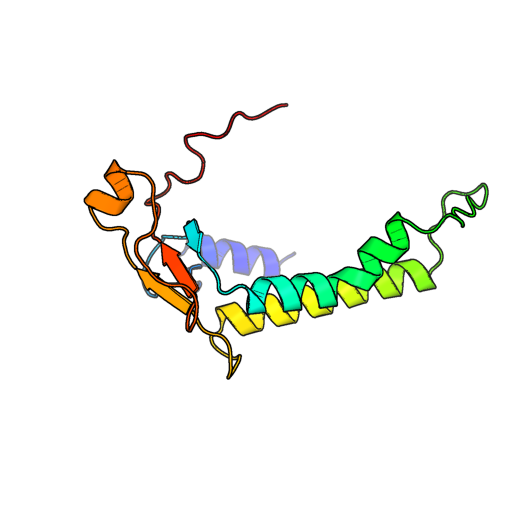0 -5.679 12.745 1.00 92.25 102 ASP A C 1
ATOM 833 O O . ASP A 1 102 ? -9.363 -5.998 12.403 1.00 92.25 102 ASP A O 1
ATOM 837 N N . ARG A 1 103 ? -7.285 -6.588 13.051 1.00 90.94 103 ARG A N 1
ATOM 838 C CA . ARG A 1 103 ? -7.621 -8.000 13.281 1.00 90.94 103 ARG A CA 1
ATOM 839 C C . ARG A 1 103 ? -8.466 -8.126 14.546 1.00 90.94 103 ARG A C 1
ATOM 841 O O . ARG A 1 103 ? -8.153 -7.524 15.580 1.00 90.94 103 ARG A O 1
ATOM 848 N N . THR A 1 104 ? -9.487 -8.970 14.492 1.00 91.12 104 THR A N 1
ATOM 849 C CA . THR A 1 104 ? -10.258 -9.361 15.675 1.00 91.12 104 THR A CA 1
ATOM 850 C C . THR A 1 104 ? -9.386 -10.140 16.665 1.00 91.12 104 THR A C 1
ATOM 852 O O . THR A 1 104 ? -8.342 -10.688 16.310 1.00 91.12 104 THR A O 1
ATOM 855 N N . LEU A 1 105 ? -9.824 -10.231 17.925 1.00 88.50 105 LEU A N 1
ATOM 856 C CA . LEU A 1 105 ? -9.120 -11.018 18.946 1.00 88.50 105 LEU A CA 1
ATOM 857 C C . LEU A 1 105 ? -8.905 -12.475 18.513 1.00 88.50 105 LEU A C 1
ATOM 859 O O . LEU A 1 105 ? -7.848 -13.038 18.773 1.00 88.50 105 LEU A O 1
ATOM 863 N N . PHE A 1 106 ? -9.885 -13.069 17.832 1.00 90.69 106 PHE A N 1
ATOM 864 C CA . PHE A 1 106 ? -9.796 -14.448 17.361 1.00 90.69 106 PHE A CA 1
ATOM 865 C C . PHE A 1 106 ? -8.863 -14.602 16.155 1.00 90.69 106 PHE A C 1
ATOM 867 O O . PHE A 1 106 ? -8.096 -15.557 16.138 1.00 90.69 106 PHE A O 1
ATOM 874 N N . GLU A 1 107 ? -8.862 -13.660 15.205 1.00 90.12 107 GLU A N 1
ATOM 875 C CA . GLU A 1 107 ? -7.884 -13.644 14.098 1.00 90.12 107 GLU A CA 1
ATOM 876 C C . GLU A 1 107 ? -6.450 -13.540 14.632 1.00 90.12 107 GLU A C 1
ATOM 878 O O . GLU A 1 107 ? -5.561 -14.247 14.168 1.00 90.12 107 GLU A O 1
ATOM 883 N N . LYS A 1 108 ? -6.226 -12.709 15.661 1.00 87.06 108 LYS A N 1
ATOM 884 C CA . LYS A 1 108 ? -4.923 -12.596 16.339 1.00 87.06 108 LYS A CA 1
ATOM 885 C C . LYS A 1 108 ? -4.543 -13.871 17.090 1.00 87.06 108 LYS A C 1
ATOM 887 O O . LYS A 1 108 ? -3.394 -14.284 17.037 1.00 87.06 108 LYS A O 1
ATOM 892 N N . LEU A 1 109 ? -5.491 -14.476 17.810 1.00 87.81 109 LEU A N 1
ATOM 893 C CA . LEU A 1 109 ? -5.240 -15.667 18.628 1.00 87.81 109 LEU A CA 1
ATOM 894 C C . LEU A 1 109 ? -4.936 -16.907 17.779 1.00 87.81 109 LEU A C 1
ATOM 896 O O . LEU A 1 109 ? -4.128 -17.739 18.182 1.00 87.81 109 LEU A O 1
ATOM 900 N N . LEU A 1 110 ? -5.624 -17.050 16.648 1.00 88.62 110 LEU A N 1
ATOM 901 C CA . LEU A 1 110 ? -5.515 -18.208 15.761 1.00 88.62 110 LEU A CA 1
ATOM 902 C C . LEU A 1 110 ? -4.515 -18.006 14.618 1.00 88.62 110 LEU A C 1
ATOM 904 O O . LEU A 1 110 ? -4.223 -18.970 13.920 1.00 88.62 110 LEU A O 1
ATOM 908 N N . ASP A 1 111 ? -4.017 -16.781 14.441 1.00 85.12 111 ASP A N 1
ATOM 909 C CA . ASP A 1 111 ? -3.164 -16.358 13.327 1.00 85.12 111 ASP A CA 1
ATOM 910 C C . ASP A 1 111 ? -3.756 -16.702 11.949 1.00 85.12 111 ASP A C 1
ATOM 912 O O . ASP A 1 111 ? -3.122 -17.310 11.091 1.00 85.12 111 ASP A O 1
ATOM 916 N N . ILE A 1 112 ? -5.030 -16.343 11.765 1.00 85.62 112 ILE A N 1
ATOM 917 C CA . ILE A 1 112 ? -5.780 -16.537 10.517 1.00 85.62 112 ILE A CA 1
ATOM 918 C C . ILE A 1 112 ? -6.601 -15.295 10.193 1.00 85.62 112 ILE A C 1
ATOM 920 O O . ILE A 1 112 ? -7.075 -14.600 11.092 1.00 85.62 112 ILE A O 1
ATOM 924 N N . GLU A 1 113 ? -6.832 -15.043 8.910 1.00 86.12 113 GLU A N 1
ATOM 925 C CA . GLU A 1 113 ? -7.750 -14.014 8.433 1.00 86.12 113 GLU A CA 1
ATOM 926 C C . GLU A 1 113 ? -9.143 -14.611 8.172 1.00 86.12 113 GLU A C 1
ATOM 928 O O . GLU A 1 113 ? -9.292 -15.576 7.425 1.00 86.12 113 GLU A O 1
ATOM 933 N N . PHE A 1 114 ? -10.198 -14.021 8.743 1.00 83.19 114 PHE A N 1
ATOM 934 C CA . PHE A 1 114 ? -11.583 -14.455 8.479 1.00 83.19 114 PHE A CA 1
ATOM 935 C C . PHE A 1 114 ? -12.214 -13.773 7.269 1.00 83.19 114 PHE A C 1
ATOM 937 O O . PHE A 1 114 ? -13.349 -14.069 6.897 1.00 83.19 114 PHE A O 1
ATOM 944 N N . SER A 1 115 ? -11.520 -12.794 6.704 1.00 82.81 115 SER A N 1
ATOM 945 C CA . SER A 1 115 ? -12.088 -11.906 5.702 1.00 82.81 115 SER A CA 1
ATOM 946 C C . SER A 1 115 ? -11.865 -12.461 4.312 1.00 82.81 115 SER A C 1
ATOM 948 O O . SER A 1 115 ? -10.730 -12.736 3.934 1.00 82.81 115 SER A O 1
ATOM 950 N N . ASP A 1 116 ? -12.949 -12.589 3.555 1.00 82.25 116 ASP A N 1
ATOM 951 C CA . ASP A 1 116 ? -12.861 -13.037 2.175 1.00 82.25 116 ASP A CA 1
ATOM 952 C C . ASP A 1 116 ? -12.309 -11.914 1.284 1.00 82.25 116 ASP A C 1
ATOM 954 O O . ASP A 1 116 ? 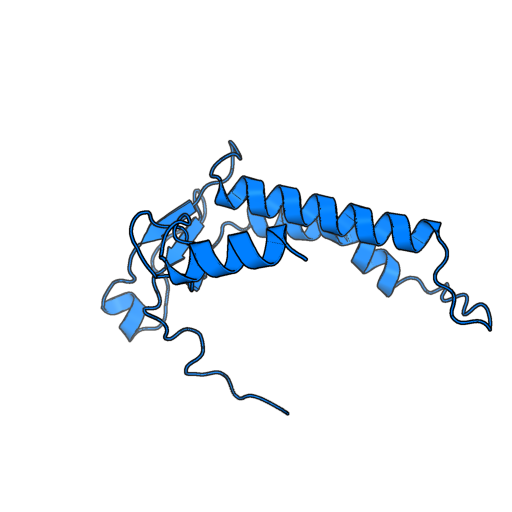-12.837 -10.801 1.266 1.00 82.25 116 ASP A O 1
ATOM 958 N N . VAL A 1 117 ? -11.223 -12.206 0.568 1.00 83.94 117 VAL A N 1
ATOM 959 C CA . VAL A 1 117 ? -10.468 -11.256 -0.268 1.00 83.94 117 VAL A CA 1
ATOM 960 C C . VAL A 1 117 ? -10.916 -11.269 -1.730 1.00 83.94 117 VAL A C 1
ATOM 962 O O . VAL A 1 117 ? -10.179 -10.823 -2.607 1.00 83.94 117 VAL A O 1
ATOM 965 N N . VAL A 1 118 ? -12.103 -11.802 -2.028 1.00 78.44 118 VAL A N 1
ATOM 966 C CA . VAL A 1 118 ? -12.610 -11.899 -3.408 1.00 78.44 118 VAL A CA 1
ATOM 967 C C . VAL A 1 118 ? -12.851 -10.515 -4.018 1.00 78.44 118 VAL A C 1
ATOM 969 O O . VAL A 1 118 ? -12.356 -10.242 -5.110 1.00 78.44 118 VAL A O 1
ATOM 972 N N . ASP A 1 119 ? -13.549 -9.630 -3.304 1.00 79.31 119 ASP A N 1
ATOM 973 C CA . ASP A 1 119 ? -13.975 -8.331 -3.847 1.00 79.31 119 ASP A CA 1
ATOM 974 C C . ASP A 1 119 ? -13.024 -7.175 -3.492 1.00 79.31 119 ASP A C 1
ATOM 976 O O . ASP A 1 119 ? -12.968 -6.164 -4.194 1.00 79.31 119 ASP A O 1
ATOM 980 N N . ARG A 1 120 ? -12.296 -7.282 -2.373 1.00 90.44 120 ARG A N 1
ATOM 981 C CA . ARG A 1 120 ? -11.487 -6.190 -1.812 1.00 90.44 120 ARG A CA 1
ATOM 982 C C . ARG A 1 120 ? -10.353 -6.725 -0.937 1.00 90.44 120 ARG A C 1
ATOM 984 O O . ARG A 1 120 ? -10.520 -7.720 -0.240 1.00 90.44 120 ARG A O 1
ATOM 991 N N . GLY A 1 121 ? -9.212 -6.038 -0.946 1.00 93.75 121 GLY A N 1
ATOM 992 C CA . GLY A 1 121 ? -8.089 -6.329 -0.054 1.00 93.75 121 GLY A CA 1
ATOM 993 C C . GLY A 1 121 ? -8.230 -5.747 1.352 1.00 93.75 121 GLY A C 1
ATOM 994 O O . GLY A 1 121 ? -9.003 -4.820 1.606 1.00 93.75 121 GLY A O 1
ATOM 995 N N . PHE A 1 122 ? -7.417 -6.254 2.267 1.00 94.88 122 PHE A N 1
ATOM 996 C CA . PHE A 1 122 ? -7.330 -5.788 3.643 1.00 94.88 122 PHE A CA 1
ATOM 997 C C . PHE A 1 122 ? -5.883 -5.498 4.016 1.00 94.88 122 PHE A C 1
ATOM 999 O O . PHE A 1 122 ? -5.003 -6.336 3.824 1.00 94.88 122 PHE A O 1
ATOM 1006 N N . PHE A 1 123 ? -5.662 -4.320 4.589 1.00 94.50 123 PHE A N 1
ATOM 1007 C CA . PHE A 1 123 ? -4.456 -3.983 5.327 1.00 94.50 123 PHE A CA 1
ATOM 1008 C C . PHE A 1 123 ? -4.799 -3.987 6.812 1.00 94.50 123 PHE A C 1
ATOM 1010 O O . PHE A 1 123 ? -5.664 -3.244 7.275 1.00 94.50 123 PHE A O 1
ATOM 1017 N N . TYR A 1 124 ? -4.148 -4.869 7.550 1.00 93.25 124 TYR A N 1
ATOM 1018 C CA . TYR A 1 124 ? -4.324 -5.035 8.976 1.00 93.25 124 TYR A CA 1
ATOM 1019 C C . TYR A 1 124 ? -3.274 -4.228 9.729 1.00 93.25 124 TYR A C 1
ATOM 1021 O O . TYR A 1 124 ? -2.079 -4.371 9.454 1.00 93.25 124 TYR A O 1
ATOM 1029 N N . ASN A 1 125 ? -3.711 -3.420 10.696 1.00 92.31 125 ASN A N 1
ATOM 1030 C CA . ASN A 1 125 ? -2.790 -2.751 11.612 1.00 92.31 125 ASN A CA 1
ATOM 1031 C C . ASN A 1 125 ? -2.014 -3.799 12.416 1.00 92.31 125 ASN A C 1
ATOM 1033 O O . ASN A 1 125 ? -2.604 -4.700 13.021 1.00 92.31 125 ASN A O 1
ATOM 1037 N N . ASP A 1 126 ? -0.691 -3.668 12.430 1.00 87.88 126 ASP A N 1
ATOM 1038 C CA . ASP A 1 126 ? 0.211 -4.583 13.134 1.00 87.88 126 ASP A CA 1
ATOM 1039 C C . ASP A 1 126 ? 0.786 -3.991 14.430 1.00 87.88 126 ASP A C 1
ATOM 1041 O O . ASP A 1 126 ? 1.496 -4.689 15.149 1.00 87.88 126 ASP A O 1
ATOM 1045 N N . ASN A 1 127 ? 0.487 -2.720 14.728 1.00 84.62 127 ASN A N 1
ATOM 1046 C CA . ASN A 1 127 ? 0.999 -1.966 15.877 1.00 84.62 127 ASN A CA 1
ATOM 1047 C C . ASN A 1 127 ? 2.533 -2.025 16.035 1.00 84.62 127 ASN A C 1
ATOM 1049 O O . ASN A 1 127 ? 3.041 -2.026 17.153 1.00 84.62 127 ASN A O 1
ATOM 1053 N N . GLY A 1 128 ? 3.274 -2.108 14.928 1.00 81.19 128 GLY A N 1
ATOM 1054 C CA . GLY A 1 128 ? 4.737 -2.148 14.911 1.00 81.19 128 GLY A CA 1
ATOM 1055 C C . GLY A 1 128 ? 5.347 -3.544 15.072 1.00 81.19 128 GLY A C 1
ATOM 1056 O O . GLY A 1 128 ? 6.567 -3.667 15.051 1.00 81.19 128 GLY A O 1
ATOM 1057 N N . HIS A 1 129 ? 4.536 -4.601 15.171 1.00 82.62 129 HIS A N 1
ATOM 1058 C CA . HIS A 1 129 ? 5.013 -5.961 15.454 1.00 82.62 129 HIS A CA 1
ATOM 1059 C C . HIS A 1 129 ? 5.386 -6.788 14.212 1.00 82.62 129 HIS A C 1
ATOM 1061 O O . HIS A 1 129 ? 5.783 -7.947 14.339 1.00 82.62 129 HIS A O 1
ATOM 1067 N N . SER A 1 130 ? 5.288 -6.235 12.995 1.00 81.19 130 SER A N 1
ATOM 1068 C CA . SER A 1 130 ? 5.600 -6.983 11.760 1.00 81.19 130 SER A CA 1
ATOM 1069 C C . SER A 1 130 ? 7.034 -7.517 11.686 1.00 81.19 130 SER A C 1
ATOM 1071 O O . SER A 1 130 ? 7.295 -8.459 10.939 1.00 81.19 130 SER A O 1
ATOM 1073 N N . PHE A 1 131 ? 7.963 -6.946 12.456 1.00 80.88 131 PHE A N 1
ATOM 1074 C CA . PHE A 1 131 ? 9.373 -7.341 12.453 1.00 80.88 131 PHE A CA 1
ATOM 1075 C C . PHE A 1 131 ? 9.810 -8.118 13.704 1.00 80.88 131 PHE A C 1
ATOM 1077 O O . PHE A 1 131 ? 10.975 -8.502 13.792 1.00 80.88 131 PHE A O 1
ATOM 1084 N N . ASP A 1 132 ? 8.897 -8.418 14.632 1.00 82.81 132 ASP A N 1
ATOM 1085 C CA . ASP A 1 132 ? 9.222 -9.076 15.908 1.00 82.81 132 ASP A CA 1
ATOM 1086 C C . ASP A 1 132 ? 9.722 -10.517 15.731 1.00 82.81 132 ASP A C 1
ATOM 1088 O O . ASP A 1 132 ? 10.516 -11.014 16.528 1.00 82.81 132 ASP A O 1
ATOM 1092 N N . ALA A 1 133 ? 9.269 -11.192 14.672 1.00 75.38 133 ALA A N 1
ATOM 1093 C CA . ALA A 1 133 ? 9.613 -12.581 14.371 1.00 75.38 133 ALA A CA 1
ATOM 1094 C C . ALA A 1 133 ? 10.722 -12.728 13.311 1.00 75.38 133 ALA A C 1
ATOM 1096 O O . ALA A 1 133 ? 10.978 -13.835 12.830 1.00 75.38 133 ALA A O 1
ATOM 1097 N N . VAL A 1 134 ? 11.378 -11.633 12.911 1.00 79.62 134 VAL A N 1
ATOM 1098 C CA . VAL A 1 134 ? 12.403 -11.664 11.860 1.00 79.62 134 VAL A CA 1
ATOM 1099 C C . VAL A 1 134 ? 13.783 -11.897 12.471 1.00 79.62 134 VAL A C 1
ATOM 1101 O O . VAL A 1 134 ? 14.240 -11.149 13.332 1.00 79.62 134 VAL A O 1
ATOM 1104 N N . ILE A 1 135 ? 14.486 -12.925 11.989 1.00 77.69 135 ILE A N 1
ATOM 1105 C CA . ILE A 1 135 ? 15.901 -13.148 12.306 1.00 77.69 135 ILE A CA 1
ATOM 1106 C C . ILE A 1 135 ? 16.738 -12.402 11.267 1.00 77.69 135 ILE A C 1
ATOM 1108 O O . ILE A 1 135 ? 16.715 -12.733 10.081 1.00 77.69 135 ILE A O 1
ATOM 1112 N N . TYR A 1 136 ? 17.492 -11.397 11.708 1.00 74.75 136 TYR A N 1
ATOM 1113 C CA . TYR A 1 136 ? 18.452 -10.711 10.849 1.00 74.75 136 TYR A CA 1
ATOM 1114 C C . TYR A 1 136 ? 19.685 -11.595 10.643 1.00 74.75 136 TYR 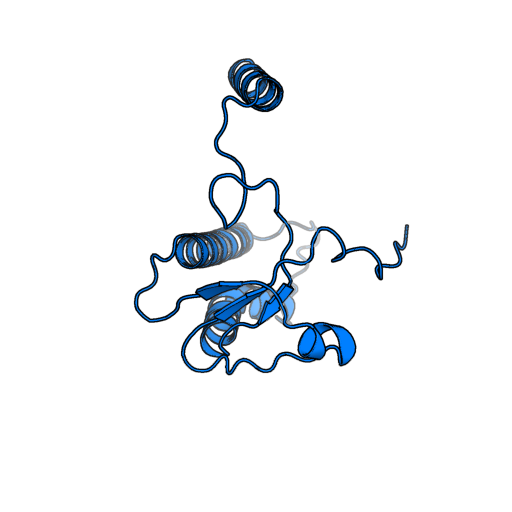A C 1
ATOM 1116 O O . TYR A 1 136 ? 20.379 -11.947 11.597 1.00 74.75 136 TYR A O 1
ATOM 1124 N N . HIS A 1 137 ? 19.969 -11.936 9.388 1.00 71.31 137 HIS A N 1
ATOM 1125 C CA . HIS A 1 137 ? 21.244 -12.520 8.989 1.00 71.31 137 HIS A CA 1
ATOM 1126 C C . HIS A 1 137 ? 22.141 -11.394 8.465 1.00 71.31 137 HIS A C 1
ATOM 1128 O O . HIS A 1 137 ? 21.789 -10.739 7.483 1.00 71.31 137 HIS A O 1
ATOM 1134 N N . GLY A 1 138 ? 23.242 -11.136 9.178 1.00 64.94 138 GLY A N 1
ATOM 1135 C CA . GLY A 1 138 ? 24.304 -10.209 8.771 1.00 64.94 138 GLY A CA 1
ATOM 1136 C C . GLY A 1 138 ? 25.356 -10.867 7.892 1.00 64.94 138 GLY A C 1
ATOM 1137 O O . GLY A 1 138 ? 25.472 -12.113 7.945 1.00 64.94 138 GLY A O 1
#

Secondary structure (DSSP, 8-state):
-HHHHHHHHHHHTT-SPPPSSSTT-----EEEE--HHHHHHHHHHHHHHHHHHT-S-----TT----HHHHHHHHHHHHHHHHHHHHHHTT--SS--EEEEPPPHHHHHHT---S--SS-EEEEE-TTGGGTT-----

pLDDT: mean 83.65, std 12.83, range [48.53, 96.62]

Organism: Ixodes ricinus (NCBI:txid34613)

Sequence (138 aa):
MREMHELLRREEEDLCGHRGLLPDTEQ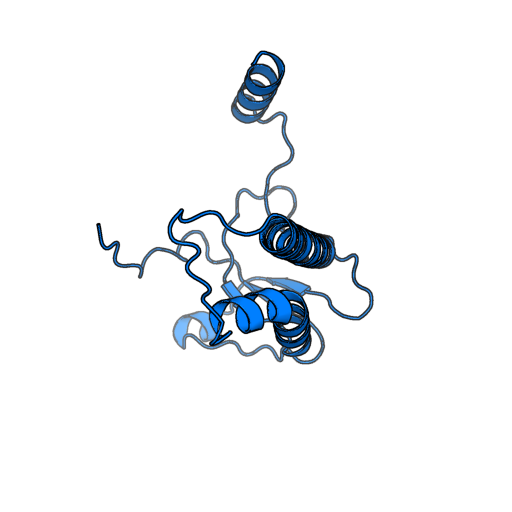QTFQMALPASVYEQYCRMRRPLTMYTQAPDRIQTADGHLSRANIDTVVNTYNIVTKFLSAFLDHSLKDIDYTVKDRTLFEKLLDIEFSDVVDRGFFYNDNGHSFDAVIYHG